Protein AF-A0A9P4Y8V4-F1 (afdb_monomer_lite)

Organism: Cryphonectria parasitica (strain ATCC 38755 / EP155) (NCBI:txid660469)

InterPro domains:
  IPR034455 Biogenesis of lysosome-related organelles complex 1, subunit CNL1 [PTHR39145] (10-156)

Sequence (157 aa):
MSSSSQAVPNAVSVNQLGLSGDEIVALQHAQREAAIAAGGGSSSSRAASRASSQGLLLLDSGSLAQLGRHFERLMQQISQQLDHLTEQSQQVTMAVYDQAGNLIDNADAEILRFHTIMGQIDELETEFDRIRHIRDIVRGFRHRVQEMERALDASQS

Secondary structure (DSSP, 8-state):
--------TTEEEGGGTT--HHHHHHHHHHHHHHHHHTT-TTTHHHHHHHHHHTTEEE--HHHHHHHHHHHHHHHHHHHHHHHHHHHHHHHHHHHHHHHHHHHHHHHHHHHHHHHHHHHHHHHHHHHHHHHHHHHHHHHHHHHHHHHHHHHHHHHH-

Radius of gyration: 47.26 Å; chains: 1; bounding box: 101×28×127 Å

Structure (mmCIF, N/CA/C/O backbone):
data_AF-A0A9P4Y8V4-F1
#
_entry.id   AF-A0A9P4Y8V4-F1
#
loop_
_atom_site.group_PDB
_atom_site.id
_atom_site.type_symbol
_atom_site.label_atom_id
_atom_site.label_alt_id
_atom_site.label_comp_id
_atom_site.label_asym_id
_atom_site.label_entity_id
_atom_site.label_seq_id
_atom_site.pdbx_PDB_ins_code
_atom_site.Cartn_x
_atom_site.Cartn_y
_atom_site.Cartn_z
_atom_site.occupancy
_atom_site.B_iso_or_equiv
_atom_site.auth_seq_id
_atom_site.auth_comp_id
_atom_site.auth_asym_id
_atom_site.auth_atom_id
_atom_site.pdbx_PDB_model_num
ATOM 1 N N . MET A 1 1 ? 65.327 14.138 -47.790 1.00 37.97 1 MET A N 1
ATOM 2 C CA . MET A 1 1 ? 64.567 13.513 -48.896 1.00 37.97 1 MET A CA 1
ATOM 3 C C . MET A 1 1 ? 64.249 12.096 -48.447 1.00 37.97 1 MET A C 1
ATOM 5 O O . MET A 1 1 ? 65.185 11.407 -48.089 1.00 37.97 1 MET A O 1
ATOM 9 N N . SER A 1 2 ? 63.031 11.596 -48.304 1.00 38.66 2 SER A N 1
ATOM 10 C CA . SER A 1 2 ? 61.691 12.115 -48.549 1.00 38.66 2 SER A CA 1
ATOM 11 C C . SER A 1 2 ? 60.773 11.291 -47.645 1.00 38.66 2 SER A C 1
ATOM 13 O O . SER A 1 2 ? 60.755 10.068 -47.759 1.00 38.66 2 SER A O 1
ATOM 15 N N . SER A 1 3 ? 60.053 11.928 -46.724 1.00 38.00 3 SER A N 1
ATOM 16 C CA . SER A 1 3 ? 59.003 11.255 -45.960 1.00 38.00 3 SER A CA 1
ATOM 17 C C . SER A 1 3 ? 57.825 11.074 -46.908 1.00 38.00 3 SER A C 1
ATOM 19 O O . SER A 1 3 ? 57.142 12.043 -47.240 1.00 38.00 3 SER A O 1
ATOM 21 N N . SER A 1 4 ? 57.641 9.862 -47.423 1.00 41.81 4 SER A N 1
ATOM 22 C CA . SER A 1 4 ? 56.481 9.496 -48.226 1.00 41.81 4 SER A CA 1
ATOM 23 C C . SER A 1 4 ? 55.222 9.705 -47.386 1.00 41.81 4 SER A C 1
ATOM 25 O O . SER A 1 4 ? 54.909 8.935 -46.482 1.00 41.81 4 SER A O 1
ATOM 27 N N . SER A 1 5 ? 54.510 10.793 -47.679 1.00 42.72 5 SER A N 1
ATOM 28 C CA . SER A 1 5 ? 53.139 11.002 -47.236 1.00 42.72 5 SER A CA 1
ATOM 29 C C . SER A 1 5 ? 52.286 9.899 -47.864 1.00 42.72 5 SER A C 1
ATOM 31 O O . SER A 1 5 ? 51.889 9.990 -49.025 1.00 42.72 5 SER A O 1
ATOM 33 N N . GLN A 1 6 ? 52.077 8.803 -47.130 1.00 43.59 6 GLN A N 1
ATOM 34 C CA . GLN A 1 6 ? 51.005 7.863 -47.430 1.00 43.59 6 GLN A CA 1
ATOM 35 C C . GLN A 1 6 ? 49.696 8.624 -47.227 1.00 43.59 6 GLN A C 1
ATOM 37 O O . GLN A 1 6 ? 49.232 8.797 -46.101 1.00 43.59 6 GLN A O 1
ATOM 42 N N . ALA A 1 7 ? 49.136 9.127 -48.326 1.00 44.44 7 ALA A N 1
ATOM 43 C CA . ALA A 1 7 ? 47.763 9.590 -48.365 1.00 44.44 7 ALA A CA 1
ATOM 44 C C . ALA A 1 7 ? 46.880 8.443 -47.864 1.00 44.44 7 ALA A C 1
ATOM 46 O O . ALA A 1 7 ? 46.879 7.366 -48.455 1.00 44.44 7 ALA A O 1
ATOM 47 N N . VAL A 1 8 ? 46.182 8.661 -46.750 1.00 51.81 8 VAL A N 1
ATOM 48 C CA . VAL A 1 8 ? 45.163 7.736 -46.258 1.00 51.81 8 VAL A CA 1
ATOM 49 C C . VAL A 1 8 ? 43.998 7.845 -47.245 1.00 51.81 8 VAL A C 1
ATOM 51 O O . VAL A 1 8 ? 43.344 8.891 -47.270 1.00 51.81 8 VAL A O 1
ATOM 54 N N . PRO A 1 9 ? 43.755 6.854 -48.119 1.00 51.25 9 PRO A N 1
ATOM 55 C CA . PRO A 1 9 ? 42.598 6.911 -48.993 1.00 51.25 9 PRO A CA 1
ATOM 56 C C . PRO A 1 9 ? 41.360 6.709 -48.104 1.00 51.25 9 PRO A C 1
ATOM 58 O O . PRO A 1 9 ? 41.372 5.839 -47.237 1.00 51.25 9 PRO A O 1
ATOM 61 N N . ASN A 1 10 ? 40.307 7.507 -48.299 1.00 60.94 10 ASN A N 1
ATOM 62 C CA . ASN A 1 10 ? 39.011 7.408 -47.597 1.00 60.94 10 ASN A CA 1
ATOM 63 C C . ASN A 1 10 ? 38.907 7.958 -46.153 1.00 60.94 10 ASN A C 1
ATOM 65 O O . ASN A 1 10 ? 38.323 7.331 -45.267 1.00 60.94 10 ASN A O 1
ATOM 69 N N . ALA A 1 11 ? 39.381 9.185 -45.918 1.00 62.88 11 ALA A N 1
ATOM 70 C CA . ALA A 1 11 ? 39.033 9.955 -44.720 1.00 62.88 11 ALA A CA 1
ATOM 71 C C . ALA A 1 11 ? 38.160 11.169 -45.093 1.00 62.88 11 ALA A C 1
ATOM 73 O O . ALA A 1 11 ? 38.589 12.011 -45.881 1.00 62.88 11 ALA A O 1
ATOM 74 N N . VAL A 1 12 ? 36.944 11.264 -44.548 1.00 68.44 12 VAL A N 1
ATOM 75 C CA . VAL A 1 12 ? 36.025 12.398 -44.773 1.00 68.44 12 VAL A CA 1
ATOM 76 C C . VAL A 1 12 ? 36.022 13.296 -43.542 1.00 68.44 12 VAL A C 1
ATOM 78 O O . VAL A 1 12 ? 36.106 12.821 -42.408 1.00 68.44 12 VAL A O 1
ATOM 81 N N . S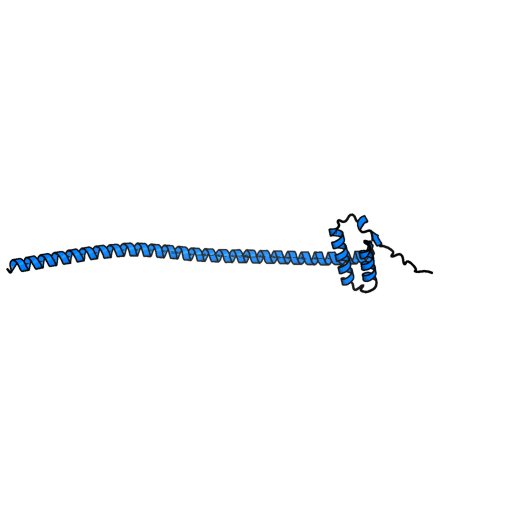ER A 1 13 ? 35.938 14.608 -43.756 1.00 67.38 13 SER A N 1
ATOM 82 C CA . SER A 1 13 ? 35.813 15.561 -42.655 1.00 67.38 13 SER A CA 1
ATOM 83 C C . SER A 1 13 ? 34.470 15.389 -41.956 1.00 67.38 13 SER A C 1
ATOM 85 O O . SER A 1 13 ? 33.417 15.394 -42.588 1.00 67.38 13 SER A O 1
ATOM 87 N N . VAL A 1 14 ? 34.518 15.297 -40.631 1.00 66.25 14 VAL A N 1
ATOM 88 C CA . VAL A 1 14 ? 33.347 15.154 -39.763 1.00 66.25 14 VAL A CA 1
ATOM 89 C C . VAL A 1 14 ? 32.317 16.278 -39.987 1.00 66.25 14 VAL A C 1
ATOM 91 O O . VAL A 1 14 ? 31.115 16.030 -39.966 1.00 66.25 14 VAL A O 1
ATOM 94 N N . ASN A 1 15 ? 32.777 17.494 -40.300 1.00 66.69 15 ASN A N 1
ATOM 95 C CA . ASN A 1 15 ? 31.919 18.661 -40.542 1.00 66.69 15 ASN A CA 1
ATOM 96 C C . ASN A 1 15 ? 31.081 18.556 -41.829 1.00 66.69 15 ASN A C 1
ATOM 98 O O . ASN A 1 15 ? 30.136 19.317 -42.010 1.00 66.69 15 ASN A O 1
ATOM 102 N N . GLN A 1 16 ? 31.419 17.634 -42.735 1.00 68.94 16 GLN A N 1
ATOM 103 C CA . GLN A 1 16 ? 30.686 17.421 -43.987 1.00 68.94 16 GLN A CA 1
ATOM 104 C C . GLN A 1 16 ? 29.502 16.460 -43.823 1.00 68.94 16 GLN A C 1
ATOM 106 O O . GLN A 1 16 ? 28.696 16.331 -44.739 1.00 68.94 16 GLN A O 1
ATOM 111 N N . LEU A 1 17 ? 29.385 15.795 -42.669 1.00 69.62 17 LEU A N 1
ATOM 112 C CA . LEU A 1 17 ? 28.334 14.810 -42.404 1.00 69.62 17 LEU A CA 1
ATOM 113 C C . LEU A 1 17 ? 27.034 15.444 -41.884 1.00 69.62 17 LEU A C 1
ATOM 115 O 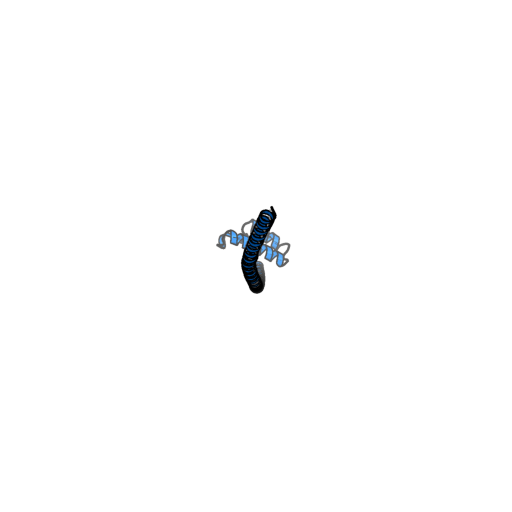O . LEU A 1 17 ? 26.047 14.734 -41.726 1.00 69.62 17 LEU A O 1
ATOM 119 N N . GLY A 1 18 ? 27.018 16.757 -41.619 1.00 69.75 18 GLY A N 1
ATOM 120 C CA . GLY A 1 18 ? 25.830 17.463 -41.119 1.00 69.75 18 GLY A CA 1
ATOM 121 C C . GLY A 1 18 ? 25.362 17.006 -39.731 1.00 69.75 18 GLY A C 1
ATOM 122 O O . GLY A 1 18 ? 24.235 17.299 -39.350 1.00 69.75 18 GLY A O 1
ATOM 123 N N . LEU A 1 19 ? 26.214 16.283 -38.998 1.00 76.56 19 LEU A N 1
ATOM 124 C CA . LEU A 1 19 ? 25.941 15.770 -37.658 1.00 76.56 19 LEU A CA 1
ATOM 125 C C . LEU A 1 19 ? 26.174 16.864 -36.610 1.00 76.56 19 LEU A C 1
ATOM 127 O O . LEU A 1 19 ? 27.105 17.666 -36.727 1.00 76.56 19 LEU A O 1
ATOM 131 N N . SER A 1 20 ? 25.354 16.874 -35.564 1.00 80.06 20 SER A N 1
ATOM 132 C CA . SER A 1 20 ? 25.586 17.689 -34.372 1.00 80.06 20 SER A CA 1
ATOM 133 C C . SER A 1 20 ? 26.831 17.214 -33.608 1.00 80.06 20 SER A C 1
ATOM 135 O O . SER A 1 20 ? 27.281 16.076 -33.752 1.00 80.06 20 SER A O 1
ATOM 137 N N . GLY A 1 21 ? 27.407 18.091 -32.778 1.00 75.44 21 GLY A N 1
ATOM 138 C CA . GLY A 1 21 ? 28.625 17.791 -32.011 1.00 75.44 21 GLY A CA 1
ATOM 139 C C . GLY A 1 21 ? 28.518 16.521 -31.160 1.00 75.44 21 GLY A C 1
ATOM 140 O O . GLY A 1 21 ? 29.475 15.754 -31.076 1.00 75.44 21 GLY A O 1
ATOM 141 N N . ASP A 1 22 ? 27.338 16.255 -30.605 1.00 76.25 22 ASP A N 1
ATOM 142 C CA . ASP A 1 22 ? 27.096 15.085 -29.759 1.00 76.25 22 ASP A CA 1
ATOM 143 C C . ASP A 1 22 ? 26.980 13.795 -30.584 1.00 76.25 22 ASP A C 1
ATOM 145 O O . ASP A 1 22 ? 27.553 12.765 -30.224 1.00 76.25 22 ASP A O 1
ATOM 149 N N . GLU A 1 23 ? 26.318 13.854 -31.744 1.00 76.06 23 GLU A N 1
ATOM 150 C CA . GLU A 1 23 ? 26.211 12.726 -32.681 1.00 76.06 23 GLU A CA 1
ATOM 151 C C . GLU A 1 23 ? 27.581 12.319 -33.232 1.00 76.06 23 GLU A C 1
ATOM 153 O O . GLU A 1 23 ? 27.864 11.136 -33.421 1.00 76.06 23 GLU A O 1
ATOM 158 N N . ILE A 1 24 ? 28.465 13.295 -33.435 1.00 75.38 24 ILE A N 1
ATOM 159 C CA . ILE A 1 24 ? 29.851 13.067 -33.840 1.00 75.38 24 ILE A CA 1
ATOM 160 C C . ILE A 1 24 ? 30.604 12.275 -32.771 1.00 75.38 24 ILE A C 1
ATOM 162 O O . ILE A 1 24 ? 31.294 11.305 -33.094 1.00 75.38 24 ILE A O 1
ATOM 166 N N . VAL A 1 25 ? 30.486 12.678 -31.504 1.00 79.06 25 VAL A N 1
ATOM 167 C CA . VAL A 1 25 ? 31.159 12.003 -30.386 1.00 79.06 25 VAL A CA 1
ATOM 168 C C . VAL A 1 25 ? 30.622 10.581 -30.222 1.00 79.06 25 VAL A C 1
ATOM 170 O O . VAL A 1 25 ? 31.411 9.642 -30.090 1.00 79.06 25 VAL A O 1
ATOM 173 N N . ALA A 1 26 ? 29.303 10.397 -30.317 1.00 79.25 26 ALA A N 1
ATOM 174 C CA . ALA A 1 26 ? 28.667 9.083 -30.261 1.00 79.25 26 ALA A CA 1
ATOM 175 C C . ALA A 1 26 ? 29.125 8.169 -31.412 1.00 79.25 26 ALA A C 1
ATOM 177 O O . ALA A 1 26 ? 29.467 7.005 -31.192 1.00 79.25 26 ALA A O 1
ATOM 178 N N . LEU A 1 27 ? 29.210 8.702 -32.634 1.00 76.94 27 LEU A N 1
ATOM 179 C CA . LEU A 1 27 ? 29.672 7.960 -33.807 1.00 76.94 27 LEU A CA 1
ATOM 180 C C . LEU A 1 27 ? 31.148 7.555 -33.687 1.00 76.94 27 LEU A C 1
ATOM 182 O O . LEU A 1 27 ? 31.514 6.427 -34.024 1.00 76.94 27 LEU A O 1
ATOM 186 N N . GLN A 1 28 ? 31.999 8.449 -33.180 1.00 75.69 28 GLN A N 1
ATOM 187 C CA . GLN A 1 28 ? 33.414 8.160 -32.937 1.00 75.69 28 GLN A CA 1
ATOM 188 C C . GLN A 1 28 ? 33.600 7.085 -31.861 1.00 75.69 28 GLN A C 1
ATOM 190 O O . GLN A 1 28 ? 34.439 6.192 -32.018 1.00 75.69 28 GLN A O 1
ATOM 195 N N . HIS A 1 29 ? 32.799 7.138 -30.795 1.00 78.69 29 HIS A N 1
ATOM 196 C CA . HIS A 1 29 ? 32.786 6.112 -29.758 1.00 78.69 29 HIS A CA 1
ATOM 197 C C . HIS A 1 29 ? 32.381 4.748 -30.332 1.00 78.69 29 HIS A C 1
ATOM 199 O O . HIS A 1 29 ? 33.128 3.777 -30.197 1.00 78.69 29 HIS A O 1
ATOM 205 N N . ALA A 1 30 ? 31.274 4.699 -31.080 1.00 76.38 30 ALA A N 1
ATOM 206 C CA . ALA A 1 30 ? 30.777 3.480 -31.710 1.00 76.38 30 ALA A CA 1
ATOM 207 C C . ALA A 1 30 ? 31.774 2.898 -32.726 1.00 76.38 30 ALA A C 1
ATOM 209 O O . ALA A 1 30 ? 31.961 1.684 -32.784 1.00 76.38 30 ALA A O 1
ATOM 210 N N . GLN A 1 31 ? 32.471 3.737 -33.502 1.00 74.31 31 GLN A N 1
ATOM 211 C CA . GLN A 1 31 ? 33.504 3.271 -34.431 1.00 74.31 31 GLN A CA 1
ATOM 212 C C . GLN A 1 31 ? 34.699 2.653 -33.691 1.00 74.31 31 GLN A C 1
ATOM 214 O O . GLN A 1 31 ? 35.255 1.647 -34.142 1.00 74.31 31 GLN A O 1
ATOM 219 N N . ARG A 1 32 ? 35.088 3.224 -32.546 1.00 73.62 32 ARG A N 1
ATOM 220 C CA . ARG A 1 32 ? 36.167 2.694 -31.706 1.00 73.62 32 ARG A CA 1
ATOM 221 C C . ARG A 1 32 ? 35.786 1.353 -31.083 1.00 73.62 32 ARG A C 1
ATOM 223 O O . ARG A 1 32 ? 36.583 0.420 -31.143 1.00 73.62 32 ARG A O 1
ATOM 230 N N . GLU A 1 33 ? 34.582 1.239 -30.535 1.00 73.50 33 GLU A N 1
ATOM 231 C CA . GLU A 1 33 ? 34.062 -0.011 -29.969 1.00 73.50 33 GLU A CA 1
ATOM 232 C C . GLU A 1 33 ? 33.903 -1.091 -31.030 1.00 73.50 33 GLU A C 1
ATOM 234 O O . GLU A 1 33 ? 34.364 -2.218 -30.841 1.00 73.50 33 GLU A O 1
ATOM 239 N N . ALA A 1 34 ? 33.344 -0.726 -32.186 1.00 69.69 34 ALA A N 1
ATOM 240 C CA . ALA A 1 34 ? 33.254 -1.601 -33.337 1.00 69.69 34 ALA A CA 1
ATOM 241 C C . ALA A 1 34 ? 34.650 -2.127 -33.690 1.00 69.69 34 ALA A C 1
ATOM 243 O O . ALA A 1 34 ? 34.832 -3.345 -33.686 1.00 69.69 34 ALA A O 1
ATOM 244 N N . ALA A 1 35 ? 35.639 -1.242 -33.900 1.00 66.94 35 ALA A N 1
ATOM 245 C CA . ALA A 1 35 ? 37.026 -1.581 -34.244 1.00 66.94 35 ALA A CA 1
ATOM 246 C C . ALA A 1 35 ? 37.691 -2.545 -33.245 1.00 66.94 35 ALA A C 1
ATOM 248 O O . ALA A 1 35 ? 38.399 -3.465 -33.665 1.00 66.94 35 ALA A O 1
ATOM 249 N N . ILE A 1 36 ? 37.437 -2.367 -31.945 1.00 67.19 36 ILE A N 1
ATOM 250 C CA . ILE A 1 36 ? 37.891 -3.275 -30.882 1.00 67.19 36 ILE A CA 1
ATOM 251 C C . ILE A 1 36 ? 37.194 -4.639 -31.013 1.00 67.19 36 ILE A C 1
ATOM 253 O O . ILE A 1 36 ? 37.856 -5.676 -30.980 1.00 67.19 36 ILE A O 1
ATOM 257 N N . ALA A 1 37 ? 35.880 -4.647 -31.252 1.00 66.38 37 ALA A N 1
ATOM 258 C CA . ALA A 1 37 ? 35.062 -5.854 -31.330 1.00 66.38 37 ALA A CA 1
ATOM 259 C C . ALA A 1 37 ? 35.340 -6.762 -32.546 1.00 66.38 37 ALA A C 1
ATOM 261 O O . ALA A 1 37 ? 34.946 -7.925 -32.505 1.00 66.38 37 ALA A O 1
ATOM 262 N N . ALA A 1 38 ? 36.003 -6.294 -33.616 1.00 61.75 38 ALA A N 1
ATOM 263 C CA . ALA A 1 38 ? 36.403 -7.171 -34.737 1.00 61.75 38 ALA A CA 1
ATOM 264 C C . ALA A 1 38 ? 37.897 -7.526 -34.782 1.00 61.75 38 ALA A C 1
ATOM 266 O O . ALA A 1 38 ? 38.377 -7.987 -35.815 1.00 61.75 38 ALA A O 1
ATOM 267 N N . GLY A 1 39 ? 38.649 -7.324 -33.696 1.00 57.31 39 GLY A N 1
ATOM 268 C CA . GLY A 1 39 ? 40.017 -7.848 -33.590 1.00 57.31 39 GLY A CA 1
ATOM 269 C C . GLY A 1 39 ? 41.055 -7.201 -34.523 1.00 57.31 39 GLY A C 1
ATOM 270 O O . GLY A 1 39 ? 42.151 -7.736 -34.677 1.00 57.31 39 GLY A O 1
ATOM 271 N N . GLY A 1 40 ? 40.771 -6.036 -35.121 1.00 57.38 40 GLY A N 1
ATOM 272 C CA . GLY A 1 40 ? 41.669 -5.288 -36.026 1.00 57.38 40 GLY A CA 1
ATOM 273 C C . GLY A 1 40 ? 42.819 -4.539 -35.327 1.00 57.38 40 GLY A C 1
ATOM 274 O O . GLY A 1 40 ? 43.152 -3.406 -35.687 1.00 57.38 40 GLY A O 1
ATOM 275 N N . GLY A 1 41 ? 43.407 -5.149 -34.300 1.00 53.94 41 GLY A N 1
ATOM 276 C CA . GLY A 1 41 ? 44.089 -4.494 -33.180 1.00 53.94 41 GLY A CA 1
ATOM 277 C C . GLY A 1 41 ? 45.484 -3.896 -33.390 1.00 53.94 41 GLY A C 1
ATOM 278 O O . GLY A 1 41 ? 46.194 -3.755 -32.401 1.00 53.94 41 GLY A O 1
ATOM 279 N N . SER A 1 42 ? 45.930 -3.518 -34.597 1.00 54.56 42 SER A N 1
ATOM 280 C CA . SER A 1 42 ? 47.263 -2.873 -34.687 1.00 54.56 42 SER A CA 1
ATOM 281 C C . SER A 1 42 ? 47.468 -1.819 -35.776 1.00 54.56 42 SER A C 1
ATOM 283 O O . SER A 1 42 ? 48.160 -0.834 -35.516 1.00 54.56 42 SER A O 1
ATOM 285 N N . SER A 1 43 ? 46.835 -1.947 -36.948 1.00 52.50 43 SER A N 1
ATOM 286 C CA . SER A 1 43 ? 46.960 -0.952 -38.032 1.00 52.50 43 SER A CA 1
ATOM 287 C C . SER A 1 43 ? 45.730 -0.038 -38.130 1.00 52.50 43 SER A C 1
ATOM 289 O O . SER A 1 43 ? 45.854 1.186 -38.070 1.00 52.50 43 SER A O 1
ATOM 291 N N . SER A 1 44 ? 44.527 -0.626 -38.135 1.00 59.16 44 SER A N 1
ATOM 292 C CA . SER A 1 44 ? 43.258 0.110 -38.232 1.00 59.16 44 SER A CA 1
ATOM 293 C C . SER A 1 44 ? 42.976 0.970 -36.997 1.00 59.16 44 SER A C 1
ATOM 295 O O . SER A 1 44 ? 42.607 2.130 -37.130 1.00 59.16 44 SER A O 1
ATOM 297 N N . SER A 1 45 ? 43.234 0.468 -35.783 1.00 59.47 45 SER A N 1
ATOM 298 C CA . SER A 1 45 ? 42.994 1.229 -34.545 1.00 59.47 45 SER A CA 1
ATOM 299 C C . SER A 1 45 ? 43.898 2.458 -34.411 1.00 59.47 45 SER A C 1
ATOM 301 O O . SER A 1 45 ? 43.463 3.487 -33.897 1.00 59.47 45 SER A O 1
ATOM 303 N N . ARG A 1 46 ? 45.146 2.387 -34.901 1.00 63.03 46 ARG A N 1
ATOM 304 C CA . ARG A 1 46 ? 46.080 3.527 -34.887 1.00 63.03 46 ARG A CA 1
ATOM 305 C C . ARG A 1 46 ? 45.734 4.534 -35.981 1.00 63.03 46 ARG A C 1
ATOM 307 O O . ARG A 1 46 ? 45.763 5.730 -35.711 1.00 63.03 46 ARG A O 1
ATOM 314 N N . ALA A 1 47 ? 45.367 4.067 -37.175 1.00 60.44 47 ALA A N 1
ATOM 315 C CA . ALA A 1 47 ? 44.905 4.926 -38.264 1.00 60.44 47 ALA A CA 1
ATOM 316 C C . ALA A 1 47 ? 43.595 5.650 -37.906 1.00 60.44 47 ALA A C 1
ATOM 318 O O . ALA A 1 47 ? 43.515 6.863 -38.063 1.00 60.44 47 ALA A O 1
ATOM 319 N N . ALA A 1 48 ? 42.620 4.943 -37.327 1.00 63.16 48 ALA A N 1
ATOM 320 C CA . ALA A 1 48 ? 41.362 5.515 -36.851 1.00 63.16 48 ALA A CA 1
ATOM 321 C C . ALA A 1 48 ? 41.570 6.491 -35.683 1.00 63.16 48 ALA A C 1
ATOM 323 O O . ALA A 1 48 ? 40.980 7.564 -35.685 1.00 63.16 48 ALA A O 1
ATOM 324 N N . SER A 1 49 ? 42.457 6.181 -34.727 1.00 64.31 49 SER A N 1
ATOM 325 C CA . SER A 1 49 ? 42.772 7.108 -33.626 1.00 64.31 49 SER A CA 1
ATOM 326 C C . SER A 1 49 ? 43.460 8.383 -34.124 1.00 64.31 49 SER A C 1
ATOM 328 O O . SER A 1 49 ? 43.161 9.463 -33.626 1.00 64.31 49 SER A O 1
ATOM 330 N N . ARG A 1 50 ? 44.348 8.280 -35.127 1.00 65.50 50 ARG A N 1
ATOM 331 C CA . ARG A 1 50 ? 45.002 9.446 -35.748 1.00 65.50 50 ARG A CA 1
ATOM 332 C C . ARG A 1 50 ? 44.038 10.266 -36.607 1.00 65.50 50 ARG A C 1
ATOM 334 O O . ARG A 1 50 ? 44.094 11.489 -36.570 1.00 65.50 50 ARG A O 1
ATOM 341 N N . ALA A 1 51 ? 43.148 9.609 -37.348 1.00 63.19 51 ALA A N 1
ATOM 342 C CA . ALA A 1 51 ? 42.100 10.277 -38.114 1.00 63.19 51 ALA A CA 1
ATOM 343 C C . ALA A 1 51 ? 41.116 10.999 -37.175 1.00 63.19 51 ALA A C 1
ATOM 345 O O . ALA A 1 51 ? 40.876 12.192 -37.344 1.00 63.19 51 ALA A O 1
ATOM 346 N N . SER A 1 52 ? 40.669 10.328 -36.109 1.00 64.31 52 SER A N 1
ATOM 347 C CA . SER A 1 52 ? 39.811 10.897 -35.062 1.00 64.31 52 SER A CA 1
ATOM 348 C C . SER A 1 52 ? 40.459 12.107 -34.386 1.00 64.31 52 SER A C 1
ATOM 350 O O . SER A 1 52 ? 39.820 13.153 -34.296 1.00 64.31 52 SER A O 1
ATOM 352 N N . SER A 1 53 ? 41.748 12.033 -34.020 1.00 66.56 53 SER A N 1
ATOM 353 C CA . SER A 1 53 ? 42.470 13.184 -33.453 1.00 66.56 53 SER A CA 1
ATOM 354 C C . SER A 1 53 ? 42.595 14.371 -34.414 1.00 66.56 53 SER A C 1
ATOM 356 O O . SER A 1 53 ? 42.812 15.493 -33.969 1.00 66.56 53 SER A O 1
ATOM 358 N N . GLN A 1 54 ? 42.447 14.136 -35.720 1.00 66.81 54 GLN A N 1
ATOM 359 C CA . GLN A 1 54 ? 42.492 15.161 -36.761 1.00 66.81 54 GLN A CA 1
ATOM 360 C C . GLN A 1 54 ? 41.091 15.633 -37.205 1.00 66.81 54 GLN A C 1
ATOM 362 O O . GLN A 1 54 ? 40.990 16.405 -38.157 1.00 66.81 54 GLN A O 1
ATOM 367 N N . GLY A 1 55 ? 40.007 15.164 -36.567 1.00 64.12 55 GLY A N 1
ATOM 368 C CA . GLY A 1 55 ? 38.630 15.481 -36.977 1.00 64.12 55 GLY A CA 1
ATOM 369 C C . GLY A 1 55 ? 38.213 14.831 -38.305 1.00 64.12 55 GLY A C 1
ATOM 370 O O . GLY A 1 55 ? 37.353 15.349 -39.021 1.00 64.12 55 GLY A O 1
ATOM 371 N N . LEU A 1 56 ? 38.847 13.711 -38.654 1.00 66.94 56 LEU A N 1
ATOM 372 C CA . LEU A 1 56 ? 38.618 12.951 -39.875 1.00 66.94 56 LEU A CA 1
ATOM 373 C C . LEU A 1 56 ? 38.012 11.584 -39.531 1.00 66.94 56 LEU A C 1
ATOM 375 O O . LEU A 1 56 ? 38.545 10.837 -38.711 1.00 66.94 56 LEU A O 1
ATOM 379 N N . LEU A 1 57 ? 36.902 11.241 -40.177 1.00 70.38 57 LEU A N 1
ATOM 380 C CA . LEU A 1 57 ? 36.248 9.940 -40.055 1.00 70.38 57 LEU A CA 1
ATOM 381 C C . LEU A 1 57 ? 36.727 9.016 -41.175 1.00 70.38 57 LEU A C 1
ATOM 383 O O . LEU A 1 57 ? 36.645 9.357 -42.356 1.00 70.38 57 LEU A O 1
ATOM 387 N N . LEU A 1 58 ? 37.225 7.834 -40.800 1.00 68.31 58 LEU A N 1
ATOM 388 C CA . LEU A 1 58 ? 37.638 6.806 -41.755 1.00 68.31 58 LEU A CA 1
ATOM 389 C C . LEU A 1 58 ? 36.399 6.034 -42.239 1.00 68.31 58 LEU A C 1
ATOM 391 O O . LEU A 1 58 ? 35.874 5.178 -41.520 1.00 68.31 58 LEU A O 1
ATOM 395 N N . LEU A 1 59 ? 35.923 6.348 -43.444 1.00 67.06 59 LEU A N 1
ATOM 396 C CA . LEU A 1 59 ? 34.758 5.714 -44.079 1.00 67.06 59 LEU A CA 1
ATOM 397 C C . LEU A 1 59 ? 35.214 4.620 -45.046 1.00 67.06 59 LEU A C 1
ATOM 399 O O . LEU A 1 59 ? 34.968 4.668 -46.251 1.00 67.06 59 LEU A O 1
ATOM 403 N N . ASP A 1 60 ? 35.927 3.632 -44.517 1.00 70.56 60 ASP A N 1
ATOM 404 C CA . ASP A 1 60 ? 36.189 2.416 -45.274 1.00 70.56 60 ASP A CA 1
ATOM 405 C C . ASP A 1 60 ? 34.941 1.513 -45.265 1.00 70.56 60 ASP A C 1
ATOM 407 O O . ASP A 1 60 ? 34.218 1.411 -44.273 1.00 70.56 60 ASP A O 1
ATOM 411 N N . SER A 1 61 ? 34.686 0.828 -46.376 1.00 68.25 61 SER A N 1
ATOM 412 C CA . SER A 1 61 ? 33.568 -0.112 -46.537 1.00 68.25 61 SER A CA 1
ATOM 413 C C . SER A 1 61 ? 33.533 -1.184 -45.435 1.00 68.25 61 SER A C 1
ATOM 415 O O . SER A 1 61 ? 32.460 -1.573 -44.968 1.00 68.25 61 SER A O 1
ATOM 417 N N . GLY A 1 62 ? 34.708 -1.601 -44.948 1.00 70.62 62 GLY A N 1
ATOM 418 C CA . GLY A 1 62 ? 34.844 -2.524 -43.825 1.00 70.62 62 GLY A CA 1
ATOM 419 C C . GLY A 1 62 ? 34.395 -1.939 -42.482 1.00 70.62 62 GLY A C 1
ATOM 420 O O . GLY A 1 62 ? 33.725 -2.637 -41.718 1.00 70.62 62 GLY A O 1
ATOM 421 N N . SER A 1 63 ? 34.700 -0.665 -42.198 1.00 69.50 63 SER A N 1
ATOM 422 C CA . SER A 1 63 ? 34.315 -0.011 -40.937 1.00 69.50 63 SER A CA 1
ATOM 423 C C . SER A 1 63 ? 32.809 0.261 -40.883 1.00 69.50 63 SER A C 1
ATOM 425 O O . SER A 1 63 ? 32.191 0.064 -39.837 1.00 69.50 63 SER A O 1
ATOM 427 N N . LEU A 1 64 ? 32.188 0.597 -42.019 1.00 75.69 64 LEU A N 1
ATOM 428 C CA . LEU A 1 64 ? 30.732 0.724 -42.143 1.00 75.69 64 LEU A CA 1
ATOM 429 C C . LEU A 1 64 ? 30.010 -0.620 -41.970 1.00 75.69 64 LEU A C 1
ATOM 431 O O . LEU A 1 64 ? 29.039 -0.703 -41.219 1.00 75.69 64 LEU A O 1
ATOM 435 N N . ALA A 1 65 ? 30.506 -1.697 -42.588 1.00 77.94 65 ALA A N 1
ATOM 436 C CA . ALA A 1 65 ? 29.933 -3.036 -42.413 1.00 77.94 65 ALA A CA 1
ATOM 437 C C . ALA A 1 65 ? 30.063 -3.551 -40.964 1.00 77.94 65 ALA A C 1
ATOM 439 O O . ALA A 1 65 ? 29.231 -4.311 -40.464 1.00 77.94 65 ALA A O 1
ATOM 440 N N . GLN A 1 66 ? 31.123 -3.153 -40.266 1.00 76.38 66 GLN A N 1
ATOM 441 C CA . GLN A 1 66 ? 31.344 -3.477 -38.860 1.00 76.38 66 GLN A CA 1
ATOM 442 C C . GLN A 1 66 ? 30.428 -2.677 -37.932 1.00 76.38 66 GLN A C 1
ATOM 444 O O . GLN A 1 66 ? 29.855 -3.252 -37.007 1.00 76.38 66 GLN A O 1
ATOM 449 N N . LEU A 1 67 ? 30.246 -1.387 -38.217 1.00 79.94 67 LEU A N 1
ATOM 450 C CA . LEU A 1 67 ? 29.319 -0.518 -37.504 1.00 79.94 67 LEU A CA 1
ATOM 451 C C . LEU A 1 67 ? 27.867 -0.993 -37.677 1.00 79.94 67 LEU A C 1
ATOM 453 O O . LEU A 1 67 ? 27.143 -1.091 -36.693 1.00 79.94 67 LEU A O 1
ATOM 457 N N . GLY A 1 68 ? 27.471 -1.408 -38.885 1.00 83.62 68 GLY A N 1
ATOM 458 C CA . GLY A 1 68 ? 26.158 -2.018 -39.129 1.00 83.62 68 GLY A CA 1
ATOM 459 C C . GLY A 1 68 ? 25.922 -3.275 -38.283 1.00 83.62 68 GLY A C 1
ATOM 460 O O . GLY A 1 68 ? 24.885 -3.409 -37.642 1.00 83.62 68 GLY A O 1
ATOM 461 N N . ARG A 1 69 ? 26.925 -4.160 -38.176 1.00 83.81 69 ARG A N 1
ATOM 462 C CA . ARG A 1 69 ? 26.852 -5.350 -37.303 1.00 83.81 69 ARG A CA 1
ATOM 463 C C . ARG A 1 69 ? 26.834 -5.022 -35.809 1.00 83.81 69 ARG A C 1
ATOM 465 O O . ARG A 1 69 ? 26.371 -5.848 -35.025 1.00 83.81 69 ARG A O 1
ATOM 472 N N . HIS A 1 70 ? 27.407 -3.893 -35.404 1.00 84.12 70 HIS A N 1
ATOM 473 C CA . HIS A 1 70 ? 27.352 -3.415 -34.025 1.00 84.12 70 HIS A CA 1
ATOM 474 C C . HIS A 1 70 ? 25.958 -2.869 -33.697 1.00 84.12 70 HIS A C 1
ATOM 476 O O . HIS A 1 70 ? 25.376 -3.278 -32.697 1.00 84.12 70 HIS A O 1
ATOM 482 N N . PHE A 1 71 ? 25.392 -2.034 -34.573 1.00 87.12 71 PHE A N 1
ATOM 483 C CA . PHE A 1 71 ? 24.031 -1.521 -34.416 1.00 87.12 71 PHE A CA 1
ATOM 484 C C . PHE A 1 71 ? 22.986 -2.633 -34.392 1.00 87.12 71 PHE A C 1
ATOM 486 O O . PHE A 1 71 ? 22.112 -2.602 -33.537 1.00 87.12 71 PHE A O 1
ATOM 493 N N . GLU A 1 72 ? 23.111 -3.649 -35.246 1.00 90.06 72 GLU A N 1
ATOM 494 C CA . GLU A 1 72 ? 22.202 -4.801 -35.229 1.00 90.06 72 GLU A CA 1
ATOM 495 C C . GLU A 1 72 ? 22.225 -5.529 -33.873 1.00 90.06 72 GLU A C 1
ATOM 497 O O . GLU A 1 72 ? 21.182 -5.801 -33.286 1.00 90.06 72 GLU A O 1
ATOM 502 N N . ARG A 1 73 ? 23.419 -5.775 -33.315 1.00 89.00 73 ARG A N 1
ATOM 503 C CA . ARG A 1 73 ? 23.563 -6.390 -31.984 1.00 89.00 73 ARG A CA 1
ATOM 504 C C . ARG A 1 73 ? 22.990 -5.516 -30.871 1.00 89.00 73 ARG A C 1
ATOM 506 O O . ARG A 1 73 ? 22.339 -6.036 -29.971 1.00 89.00 73 ARG A O 1
ATOM 513 N N . LEU A 1 74 ? 23.212 -4.206 -30.940 1.00 89.69 74 LEU A N 1
ATOM 514 C CA . LEU A 1 74 ? 22.683 -3.250 -29.971 1.00 89.69 74 LEU A CA 1
ATOM 515 C C . LEU A 1 74 ? 21.151 -3.205 -30.030 1.00 89.69 74 LEU A C 1
ATOM 517 O O . LEU A 1 74 ? 20.504 -3.254 -28.991 1.00 89.69 74 LEU A O 1
ATOM 521 N N . MET A 1 75 ? 20.564 -3.197 -31.228 1.00 93.56 75 MET A N 1
ATOM 522 C CA . MET A 1 75 ? 19.111 -3.252 -31.407 1.00 93.56 75 MET A CA 1
ATOM 523 C C . MET A 1 75 ? 18.517 -4.555 -30.867 1.00 93.56 75 MET A C 1
ATOM 525 O O . MET A 1 75 ? 17.500 -4.518 -30.176 1.00 93.56 75 MET A O 1
ATOM 529 N N . GLN A 1 76 ? 19.171 -5.695 -31.107 1.00 95.00 76 GLN A N 1
ATOM 530 C CA . GLN A 1 76 ? 18.755 -6.979 -30.536 1.00 95.00 76 GLN A CA 1
ATOM 531 C C . GLN A 1 76 ? 18.820 -6.969 -29.004 1.00 95.00 76 GLN A C 1
ATOM 533 O O . GLN A 1 76 ? 17.883 -7.421 -28.349 1.00 95.00 76 GLN A O 1
ATOM 538 N N . GLN A 1 77 ? 19.883 -6.408 -28.424 1.00 94.12 77 GLN A N 1
ATOM 539 C CA . GLN A 1 77 ? 20.024 -6.281 -26.975 1.00 94.12 77 GLN A CA 1
ATOM 540 C C . GLN A 1 77 ? 18.963 -5.346 -26.373 1.00 94.12 77 GLN A C 1
ATOM 542 O O . GLN A 1 77 ? 18.372 -5.684 -25.350 1.00 94.12 77 GLN A O 1
ATOM 547 N N . ILE A 1 78 ? 18.681 -4.205 -27.013 1.00 94.44 78 ILE A N 1
ATOM 548 C CA . ILE A 1 78 ? 17.611 -3.293 -26.584 1.00 94.44 78 ILE A CA 1
ATOM 549 C C . ILE A 1 78 ? 16.257 -4.001 -26.633 1.00 94.44 78 ILE A C 1
ATOM 551 O O . ILE A 1 78 ? 15.500 -3.898 -25.674 1.00 94.44 78 ILE A O 1
ATOM 555 N N . SER A 1 79 ? 15.958 -4.744 -27.705 1.00 95.12 79 SER A N 1
ATOM 556 C CA . SER A 1 79 ? 14.707 -5.506 -27.814 1.00 95.12 79 SER A CA 1
ATOM 557 C C . SER A 1 79 ? 14.559 -6.496 -26.660 1.00 95.12 79 SER A C 1
ATOM 559 O O . SER A 1 79 ? 13.544 -6.483 -25.973 1.00 95.12 79 SER A O 1
ATOM 561 N N . GLN A 1 80 ? 15.598 -7.290 -26.384 1.00 96.25 80 GLN A N 1
ATOM 562 C CA . GLN A 1 80 ? 15.589 -8.249 -25.274 1.00 96.25 80 GLN A CA 1
ATOM 563 C C . GLN A 1 80 ? 15.399 -7.561 -23.918 1.00 96.25 80 GLN A C 1
ATOM 565 O O . GLN A 1 80 ? 14.693 -8.066 -23.048 1.00 96.25 80 GLN A O 1
ATOM 570 N N . GLN A 1 81 ? 16.021 -6.397 -23.727 1.00 95.88 81 GLN A N 1
ATOM 571 C CA . GLN A 1 81 ? 15.899 -5.646 -22.486 1.00 95.88 81 GLN A CA 1
ATOM 572 C C . GLN A 1 81 ? 14.512 -5.014 -22.321 1.00 95.88 81 GLN A C 1
ATOM 574 O O . GLN A 1 81 ? 13.999 -4.977 -21.204 1.00 95.88 81 GLN A O 1
ATOM 579 N N . LEU A 1 82 ? 13.884 -4.558 -23.409 1.00 95.25 82 LEU A N 1
ATOM 580 C CA . LEU A 1 82 ? 12.501 -4.078 -23.398 1.00 95.25 82 LEU A CA 1
ATOM 581 C C . LEU A 1 82 ? 11.516 -5.201 -23.069 1.00 95.25 82 LEU A C 1
ATOM 583 O O . LEU A 1 82 ? 10.628 -4.995 -22.239 1.00 95.25 82 LEU A O 1
ATOM 587 N N . ASP A 1 83 ? 11.699 -6.385 -23.653 1.00 96.00 83 ASP A N 1
ATOM 588 C CA . ASP A 1 83 ? 10.872 -7.556 -23.349 1.00 96.00 83 ASP A CA 1
ATOM 589 C C . ASP A 1 83 ? 11.000 -7.932 -21.865 1.00 96.00 83 ASP A C 1
ATOM 591 O O . ASP A 1 83 ? 9.996 -8.090 -21.167 1.00 96.00 83 ASP A O 1
ATOM 595 N N . HIS A 1 84 ? 12.232 -7.963 -21.346 1.00 96.12 84 HIS A N 1
ATOM 596 C CA . HIS A 1 84 ? 12.490 -8.257 -19.938 1.00 96.12 84 HIS A CA 1
ATOM 597 C C . HIS A 1 84 ? 11.873 -7.220 -18.988 1.00 96.12 84 HIS A C 1
ATOM 599 O O . HIS A 1 84 ? 11.220 -7.585 -18.012 1.00 96.12 84 HIS A O 1
ATOM 605 N N . LEU A 1 85 ? 12.036 -5.924 -19.274 1.00 96.19 85 LEU A N 1
ATOM 606 C CA . LEU A 1 85 ? 11.442 -4.855 -18.465 1.00 96.19 85 LEU A CA 1
ATOM 607 C C . LEU A 1 85 ? 9.911 -4.909 -18.483 1.00 96.19 85 LEU A C 1
ATOM 609 O O . LEU A 1 85 ? 9.277 -4.637 -17.464 1.00 96.19 85 LEU A O 1
ATOM 613 N N . THR A 1 86 ? 9.317 -5.281 -19.618 1.00 95.75 86 THR A N 1
ATOM 614 C CA . THR A 1 86 ? 7.863 -5.438 -19.746 1.00 95.75 86 THR A CA 1
ATOM 615 C C . THR A 1 86 ? 7.362 -6.581 -18.869 1.00 95.75 86 THR A C 1
ATOM 617 O O . THR A 1 86 ? 6.404 -6.401 -18.115 1.00 95.75 86 THR A O 1
ATOM 620 N N . GLU A 1 87 ? 8.037 -7.731 -18.900 1.00 95.06 87 GLU A N 1
ATOM 621 C CA . GLU A 1 87 ? 7.718 -8.873 -18.041 1.00 95.06 87 GLU A CA 1
ATOM 622 C C . GLU A 1 87 ? 7.864 -8.517 -16.552 1.00 95.06 87 GLU A C 1
ATOM 624 O O . GLU A 1 87 ? 6.954 -8.757 -15.755 1.00 95.06 87 GLU A O 1
ATOM 629 N N . GLN A 1 88 ? 8.967 -7.866 -16.174 1.00 94.38 88 GLN A N 1
ATOM 630 C CA . GLN A 1 88 ? 9.190 -7.423 -14.796 1.00 94.38 88 GLN A CA 1
ATOM 631 C C . GLN A 1 88 ? 8.128 -6.423 -14.332 1.00 94.38 88 GLN A C 1
ATOM 633 O O . GLN A 1 88 ? 7.644 -6.515 -13.205 1.00 94.38 88 GLN A O 1
ATOM 638 N N . SER A 1 89 ? 7.728 -5.483 -15.191 1.00 93.50 89 SER A N 1
ATOM 639 C CA . SER A 1 89 ? 6.684 -4.511 -14.866 1.00 93.50 89 SER A CA 1
ATOM 640 C C . SER A 1 89 ? 5.338 -5.190 -14.606 1.00 93.50 89 SER A C 1
ATOM 642 O O . SER A 1 89 ? 4.654 -4.838 -13.641 1.00 93.50 89 SER A O 1
ATOM 644 N N . GLN A 1 90 ? 4.980 -6.207 -15.396 1.00 93.19 90 GLN A N 1
ATOM 645 C CA . GLN A 1 90 ? 3.771 -7.001 -15.167 1.00 93.19 90 GLN A CA 1
ATOM 646 C C . GLN A 1 90 ? 3.833 -7.748 -13.828 1.00 93.19 90 GLN A C 1
ATOM 648 O O . GLN A 1 90 ? 2.879 -7.682 -13.054 1.00 93.19 90 GLN A O 1
ATOM 653 N N . GLN A 1 91 ? 4.962 -8.390 -13.511 1.00 93.94 91 GLN A N 1
ATOM 654 C CA . GLN A 1 91 ? 5.145 -9.105 -12.241 1.00 93.94 91 GLN A CA 1
ATOM 655 C C . GLN A 1 91 ? 5.048 -8.172 -11.028 1.00 93.94 91 GLN A C 1
ATOM 657 O O . GLN A 1 91 ? 4.339 -8.475 -10.070 1.00 93.94 91 GLN A O 1
ATOM 662 N N . VAL A 1 92 ? 5.715 -7.015 -11.079 1.00 93.06 92 VAL A N 1
ATOM 663 C CA . VAL A 1 92 ? 5.659 -6.010 -10.006 1.00 93.06 92 VAL A CA 1
ATOM 664 C C . VAL A 1 92 ? 4.242 -5.479 -9.840 1.00 93.06 92 VAL A C 1
ATOM 666 O O . VAL A 1 92 ? 3.768 -5.356 -8.715 1.00 93.06 92 VAL A O 1
ATOM 669 N N . THR A 1 93 ? 3.546 -5.204 -10.944 1.00 92.12 93 THR A N 1
ATOM 670 C CA . THR A 1 93 ? 2.159 -4.728 -10.897 1.00 92.12 93 THR A CA 1
ATOM 671 C C . THR A 1 93 ? 1.268 -5.739 -10.178 1.00 92.12 93 THR A C 1
ATOM 673 O O . THR A 1 93 ? 0.553 -5.356 -9.256 1.00 92.12 93 THR A O 1
ATOM 676 N N . MET A 1 94 ? 1.362 -7.027 -10.524 1.00 92.50 94 MET A N 1
ATOM 677 C CA . MET A 1 94 ? 0.591 -8.082 -9.855 1.00 92.50 94 MET A CA 1
ATOM 678 C C . MET A 1 94 ? 0.935 -8.198 -8.365 1.00 92.50 94 MET A C 1
ATOM 680 O O . MET A 1 94 ? 0.035 -8.200 -7.533 1.00 92.50 94 MET A O 1
ATOM 684 N N . ALA A 1 95 ? 2.222 -8.194 -8.008 1.00 92.88 95 ALA A N 1
ATOM 685 C CA . ALA A 1 95 ? 2.648 -8.270 -6.610 1.00 92.88 95 ALA A CA 1
ATOM 686 C C . ALA A 1 95 ? 2.147 -7.080 -5.771 1.00 92.88 95 ALA A C 1
ATOM 688 O O . ALA A 1 95 ? 1.756 -7.251 -4.616 1.00 92.88 95 ALA A O 1
ATOM 689 N N . VAL A 1 96 ? 2.129 -5.874 -6.352 1.00 92.19 96 VAL A N 1
ATOM 690 C CA . VAL A 1 96 ? 1.583 -4.676 -5.700 1.00 92.19 96 VAL A CA 1
ATOM 691 C C . VAL A 1 96 ? 0.072 -4.802 -5.502 1.00 92.19 96 VAL A C 1
ATOM 693 O O . VAL A 1 96 ? -0.416 -4.444 -4.431 1.00 92.19 96 VAL A O 1
ATOM 696 N N . TYR A 1 97 ? -0.662 -5.335 -6.484 1.00 92.56 97 TYR A N 1
ATOM 697 C CA . TYR A 1 97 ? -2.096 -5.602 -6.335 1.00 92.56 97 TYR A CA 1
ATOM 698 C C . TYR A 1 97 ? -2.379 -6.618 -5.221 1.00 92.56 97 TYR A C 1
ATOM 700 O O . TYR A 1 97 ? -3.225 -6.347 -4.369 1.00 92.56 97 TYR A O 1
ATOM 708 N N . ASP A 1 98 ? -1.639 -7.727 -5.164 1.00 92.94 98 ASP A N 1
ATOM 709 C CA . ASP A 1 98 ? -1.802 -8.749 -4.120 1.00 92.94 98 ASP A CA 1
ATOM 710 C C . ASP A 1 98 ? -1.474 -8.199 -2.724 1.00 92.94 98 ASP A C 1
ATOM 712 O O . ASP A 1 98 ? -2.199 -8.434 -1.753 1.00 92.94 98 ASP A O 1
ATOM 716 N N . GLN A 1 99 ? -0.389 -7.427 -2.604 1.00 92.31 99 GLN A N 1
ATOM 717 C CA . GLN A 1 99 ? -0.009 -6.795 -1.343 1.00 92.31 99 GLN A CA 1
ATOM 718 C C . GLN A 1 99 ? -1.058 -5.775 -0.885 1.00 92.31 99 GLN A C 1
ATOM 720 O O . GLN A 1 99 ? -1.395 -5.739 0.301 1.00 92.31 99 GLN A O 1
ATOM 725 N N . ALA A 1 100 ? -1.571 -4.954 -1.804 1.00 91.25 100 ALA A N 1
ATOM 726 C CA . ALA A 1 100 ? -2.615 -3.982 -1.502 1.00 91.25 100 ALA A CA 1
ATOM 727 C C . ALA A 1 100 ? -3.915 -4.674 -1.067 1.00 91.25 100 ALA A C 1
ATOM 729 O O . ALA A 1 100 ? -4.513 -4.249 -0.081 1.00 91.25 100 ALA A O 1
ATOM 730 N N . GLY A 1 101 ? -4.304 -5.764 -1.737 1.00 91.62 101 GLY A N 1
ATOM 731 C CA . GLY A 1 101 ? -5.464 -6.576 -1.361 1.00 91.62 101 GLY A CA 1
ATOM 732 C C . GLY A 1 101 ? -5.344 -7.129 0.059 1.00 91.62 101 GLY A C 1
ATOM 733 O O . GLY A 1 101 ? -6.187 -6.846 0.904 1.00 91.62 101 GLY A O 1
ATOM 734 N N . ASN A 1 102 ? -4.229 -7.801 0.367 1.00 92.56 102 ASN A N 1
ATOM 735 C CA . ASN A 1 102 ? -3.977 -8.331 1.710 1.00 92.56 102 ASN A CA 1
ATOM 736 C C . ASN A 1 102 ? -3.962 -7.235 2.790 1.00 92.56 102 ASN A C 1
ATOM 738 O O . ASN A 1 102 ? -4.371 -7.474 3.926 1.00 92.56 102 ASN A O 1
ATOM 742 N N . LEU A 1 103 ? -3.454 -6.038 2.479 1.00 94.44 103 LEU A N 1
ATOM 743 C CA . LEU A 1 103 ? -3.437 -4.924 3.428 1.00 94.44 103 LEU A CA 1
ATOM 744 C C . LEU A 1 103 ? -4.855 -4.426 3.728 1.00 94.44 103 LEU A C 1
ATOM 746 O O . LEU A 1 103 ? -5.153 -4.159 4.891 1.00 94.44 103 LEU A O 1
ATOM 750 N N . ILE A 1 104 ? -5.715 -4.333 2.710 1.00 93.12 104 ILE A N 1
ATOM 751 C CA . ILE A 1 104 ? -7.120 -3.932 2.865 1.00 93.12 104 ILE A CA 1
ATOM 752 C C . ILE A 1 104 ? -7.875 -4.962 3.709 1.00 93.12 104 ILE A C 1
ATOM 754 O O . ILE A 1 104 ? -8.485 -4.580 4.703 1.00 93.12 104 ILE A O 1
ATOM 758 N N . ASP A 1 105 ? -7.744 -6.254 3.400 1.00 93.50 105 ASP A N 1
ATOM 759 C CA . ASP A 1 105 ? -8.424 -7.320 4.151 1.00 93.50 105 ASP A CA 1
ATOM 760 C C . ASP A 1 105 ? -8.025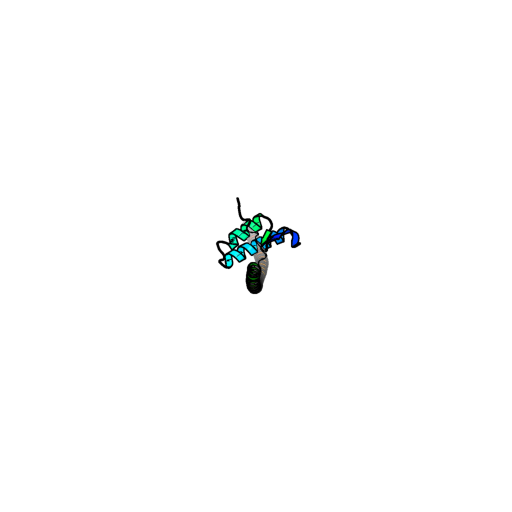 -7.320 5.638 1.00 93.50 105 ASP A C 1
ATOM 762 O O . ASP A 1 105 ? -8.861 -7.468 6.533 1.00 93.50 105 ASP A O 1
ATOM 766 N N . ASN A 1 106 ? -6.736 -7.105 5.923 1.00 94.81 106 ASN A N 1
ATOM 767 C CA . ASN A 1 106 ? -6.250 -6.972 7.296 1.00 94.81 106 ASN A CA 1
ATOM 768 C C . ASN A 1 106 ? -6.774 -5.701 7.978 1.00 94.81 106 ASN A C 1
ATOM 770 O O . ASN A 1 106 ? -7.117 -5.738 9.161 1.00 94.81 106 ASN A O 1
ATOM 774 N N . ALA A 1 107 ? -6.831 -4.578 7.257 1.00 95.00 107 ALA A N 1
ATOM 775 C CA . ALA A 1 107 ? -7.368 -3.332 7.788 1.00 95.00 107 ALA A CA 1
ATOM 776 C C . ALA A 1 107 ? -8.857 -3.471 8.137 1.00 95.00 107 ALA A C 1
ATOM 778 O O . ALA A 1 107 ? -9.264 -3.043 9.216 1.00 95.00 107 ALA A O 1
ATOM 779 N N . ASP A 1 108 ? -9.647 -4.132 7.292 1.00 95.88 108 ASP A N 1
ATOM 780 C CA . ASP A 1 108 ? -11.068 -4.387 7.538 1.00 95.88 108 ASP A CA 1
ATOM 781 C C . ASP A 1 108 ? -11.282 -5.271 8.776 1.00 95.88 108 ASP A C 1
ATOM 783 O O . ASP A 1 108 ? -12.129 -4.969 9.624 1.00 95.88 108 ASP A O 1
ATOM 787 N N . ALA A 1 109 ? -10.472 -6.322 8.942 1.00 95.94 109 ALA A N 1
ATOM 788 C CA . ALA A 1 109 ? -10.509 -7.166 10.137 1.00 95.94 109 ALA A CA 1
ATOM 789 C C . A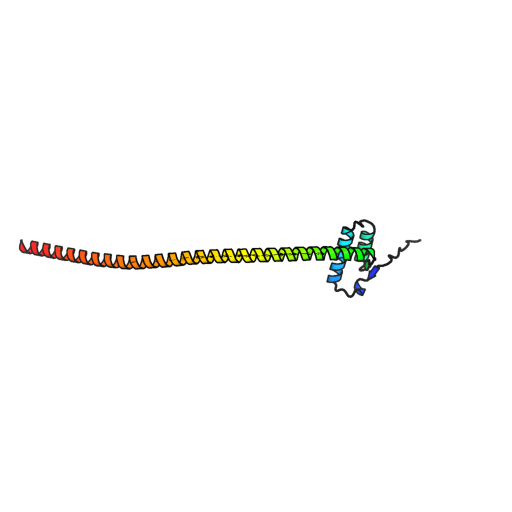LA A 1 109 ? -10.201 -6.370 11.419 1.00 95.94 109 ALA A C 1
ATOM 791 O O . ALA A 1 109 ? -10.860 -6.543 12.450 1.00 95.94 109 ALA A O 1
ATOM 792 N N . GLU A 1 110 ? -9.231 -5.460 11.351 1.00 96.12 110 GLU A N 1
ATOM 793 C CA . GLU A 1 110 ? -8.856 -4.606 12.473 1.00 96.12 110 GLU A CA 1
ATOM 794 C C . GLU A 1 110 ? -9.937 -3.553 12.784 1.00 96.12 110 GLU A C 1
ATOM 796 O O . GLU A 1 110 ? -10.260 -3.327 13.952 1.00 96.12 110 GLU A O 1
ATOM 801 N N . ILE A 1 111 ? -10.572 -2.966 11.762 1.00 95.12 111 ILE A N 1
ATOM 802 C CA . ILE A 1 111 ? -11.709 -2.041 11.918 1.00 95.12 111 ILE A CA 1
ATOM 803 C C . ILE A 1 111 ? -12.881 -2.738 12.622 1.00 95.12 111 ILE A C 1
ATOM 805 O O . ILE A 1 111 ? -13.448 -2.190 13.571 1.00 95.12 111 ILE A O 1
ATOM 809 N N . LEU A 1 112 ? -13.229 -3.960 12.207 1.00 97.06 112 LEU A N 1
ATOM 810 C CA . LEU A 1 112 ? -14.289 -4.751 12.844 1.00 97.06 112 LEU A CA 1
ATOM 811 C C . LEU A 1 112 ? -13.971 -5.061 14.309 1.00 97.06 112 LEU A C 1
ATOM 813 O O . LEU A 1 112 ? -14.842 -4.969 15.185 1.00 97.06 112 LEU A O 1
ATOM 817 N N . ARG A 1 113 ? -12.710 -5.390 14.595 1.00 96.50 113 ARG A N 1
ATOM 818 C CA . ARG A 1 113 ? -12.236 -5.593 15.962 1.00 96.50 113 ARG A CA 1
ATOM 819 C C . ARG A 1 113 ? -12.370 -4.313 16.791 1.00 96.50 113 ARG A C 1
ATOM 821 O O . ARG A 1 113 ? -12.870 -4.389 17.912 1.00 96.50 113 ARG A O 1
ATOM 828 N N . PHE A 1 114 ? -11.991 -3.149 16.262 1.00 97.50 114 PHE A N 1
ATOM 829 C CA . PHE A 1 114 ? -12.175 -1.873 16.962 1.00 97.50 114 PHE A CA 1
ATOM 830 C C . PHE A 1 114 ? -13.646 -1.566 17.236 1.00 97.50 114 PHE A C 1
ATOM 832 O O . PHE A 1 114 ? -13.977 -1.195 18.359 1.00 97.50 114 PHE A O 1
ATOM 839 N N . HIS A 1 115 ? -14.536 -1.787 16.266 1.00 97.88 115 HIS A N 1
ATOM 840 C CA . HIS A 1 115 ? -15.977 -1.623 16.472 1.00 97.88 115 HIS A CA 1
ATOM 841 C C . HIS A 1 115 ? -16.515 -2.523 17.588 1.00 97.88 115 HIS A C 1
ATOM 843 O O . HIS A 1 115 ? -17.326 -2.083 18.400 1.00 97.88 115 HIS A O 1
ATOM 849 N N . THR A 1 116 ? -16.027 -3.762 17.663 1.00 97.88 116 THR A N 1
ATOM 850 C CA . THR A 1 116 ? -16.399 -4.698 18.731 1.00 97.88 116 THR A CA 1
ATOM 851 C C . THR A 1 116 ? -15.913 -4.207 20.093 1.00 97.88 116 THR A C 1
ATOM 853 O O . THR A 1 116 ? -16.681 -4.206 21.051 1.00 97.88 116 THR A O 1
ATOM 856 N N . ILE A 1 117 ? -14.661 -3.746 20.182 1.00 97.62 117 ILE A N 1
ATOM 857 C CA . ILE A 1 117 ? -14.096 -3.199 21.423 1.00 97.62 117 ILE A CA 1
ATOM 858 C C . ILE A 1 117 ? -14.881 -1.965 21.878 1.00 97.62 117 ILE A C 1
ATOM 860 O O . ILE A 1 117 ? -15.173 -1.846 23.062 1.00 97.62 117 ILE A O 1
ATOM 864 N N . MET A 1 118 ? -15.256 -1.069 20.961 1.00 97.44 118 MET A N 1
ATOM 865 C CA . MET A 1 118 ? -16.076 0.099 21.303 1.00 97.44 118 MET A CA 1
ATOM 866 C C . MET A 1 118 ? -17.439 -0.319 21.862 1.00 97.44 118 MET A C 1
ATOM 868 O O . MET A 1 118 ? -17.824 0.159 22.920 1.00 97.44 118 MET A O 1
ATOM 872 N N . GLY A 1 119 ? -18.110 -1.293 21.238 1.00 97.50 119 GLY A N 1
ATOM 873 C CA . GLY A 1 119 ? -19.366 -1.828 21.775 1.00 97.50 119 GLY A CA 1
ATOM 874 C C . GLY A 1 119 ? -19.215 -2.442 23.174 1.00 97.50 119 GLY A C 1
ATOM 875 O O . GLY A 1 119 ? -20.075 -2.245 24.027 1.00 97.50 119 GLY A O 1
ATOM 876 N N . GLN A 1 120 ? -18.102 -3.134 23.443 1.00 97.62 120 GLN A N 1
ATOM 877 C CA . GLN A 1 120 ? -17.795 -3.658 24.781 1.00 97.62 120 GLN A CA 1
ATOM 878 C C . GLN A 1 120 ? -17.545 -2.542 25.806 1.00 97.62 120 GLN A C 1
ATOM 880 O O . GLN A 1 120 ? -17.901 -2.692 26.973 1.00 97.62 120 GLN A O 1
ATOM 885 N N . ILE A 1 121 ? -16.932 -1.429 25.393 1.00 97.69 121 ILE A N 1
ATOM 886 C CA . ILE A 1 121 ? -16.720 -0.262 26.259 1.00 97.69 121 ILE A CA 1
ATOM 887 C C . ILE A 1 121 ? -18.064 0.376 26.631 1.00 97.69 121 ILE A C 1
ATOM 889 O O . ILE A 1 121 ? -18.286 0.653 27.809 1.00 97.69 121 ILE A O 1
ATOM 893 N N . ASP A 1 122 ? -18.971 0.541 25.668 1.00 97.62 122 ASP A N 1
ATOM 894 C CA . ASP A 1 122 ? -20.307 1.103 25.909 1.00 97.62 122 ASP A CA 1
ATOM 895 C C . ASP A 1 122 ? -21.144 0.204 26.847 1.00 97.62 122 ASP A C 1
ATOM 897 O O . ASP A 1 122 ? -21.861 0.675 27.739 1.00 97.62 122 ASP A O 1
ATOM 901 N N . GLU A 1 123 ? -21.029 -1.120 26.694 1.00 97.50 123 GLU A N 1
ATOM 902 C CA . GLU A 1 123 ? -21.657 -2.087 27.601 1.00 97.50 123 GLU A CA 1
ATOM 903 C C . GLU A 1 123 ? -21.096 -1.967 29.028 1.00 97.50 123 GLU A C 1
ATOM 905 O O . GLU A 1 123 ? -21.862 -1.903 29.995 1.00 97.50 123 GLU A O 1
ATOM 910 N N . LEU A 1 124 ? -19.769 -1.860 29.164 1.00 97.94 124 LEU A N 1
ATOM 911 C CA . LEU A 1 124 ? -19.112 -1.651 30.456 1.00 97.94 124 LEU A CA 1
ATOM 912 C C . LEU A 1 124 ? -19.540 -0.339 31.120 1.00 97.94 124 LEU A C 1
ATOM 914 O O . LEU A 1 124 ? -19.727 -0.312 32.336 1.00 97.94 124 LEU A O 1
ATOM 918 N N . GLU A 1 125 ? -19.723 0.742 30.360 1.00 97.69 125 GLU A N 1
ATOM 919 C CA . GLU A 1 125 ? -20.229 2.012 30.894 1.00 97.69 125 GLU A CA 1
ATOM 920 C C . GLU A 1 125 ? -21.622 1.834 31.516 1.00 97.69 125 GLU A C 1
ATOM 922 O O . GLU A 1 125 ? -21.856 2.225 32.665 1.00 97.69 125 GLU A O 1
ATOM 927 N N . THR A 1 126 ? -22.510 1.127 30.813 1.00 97.81 126 THR A N 1
ATOM 928 C CA . THR A 1 126 ? -23.851 0.797 31.316 1.00 97.81 126 THR A CA 1
ATOM 929 C C . THR A 1 126 ? -23.786 -0.049 32.596 1.00 97.81 126 THR A C 1
ATOM 931 O O . THR A 1 126 ? -24.558 0.155 33.543 1.00 97.81 126 THR A O 1
ATOM 934 N N . GLU A 1 127 ? -22.854 -1.001 32.664 1.00 97.94 127 GLU A N 1
ATOM 935 C CA . GLU A 1 127 ? -22.653 -1.829 33.852 1.00 97.94 127 GLU A CA 1
ATOM 936 C C . GLU A 1 127 ? -22.106 -1.016 35.039 1.00 97.94 127 GLU A C 1
ATOM 938 O O . GLU A 1 127 ? -22.581 -1.170 36.172 1.00 97.94 127 GLU A O 1
ATOM 943 N N . PHE A 1 128 ? -21.179 -0.085 34.801 1.00 98.12 128 PHE A N 1
ATOM 944 C CA . PHE A 1 128 ? -20.675 0.813 35.840 1.00 98.12 128 PHE A CA 1
ATOM 945 C C . PHE A 1 128 ? -21.765 1.719 36.416 1.00 98.12 128 PHE A C 1
ATOM 947 O O . PHE A 1 128 ? -21.800 1.928 37.636 1.00 98.12 128 PHE A O 1
ATOM 954 N N . ASP A 1 129 ? -22.692 2.199 35.590 1.00 98.06 129 ASP A N 1
ATOM 955 C CA . ASP A 1 129 ? -23.846 2.965 36.060 1.00 98.06 129 ASP A CA 1
ATOM 956 C C . ASP A 1 129 ? -24.779 2.127 36.937 1.00 98.06 129 ASP A C 1
ATOM 958 O O . ASP A 1 129 ? -25.218 2.577 38.004 1.00 98.06 129 ASP A O 1
ATOM 962 N N . ARG A 1 130 ? -25.009 0.859 36.576 1.00 97.75 130 ARG A N 1
ATOM 963 C CA . ARG A 1 130 ? -25.749 -0.076 37.435 1.00 97.75 130 ARG A CA 1
ATOM 964 C C . ARG A 1 130 ? -25.042 -0.280 38.780 1.00 97.75 130 ARG A C 1
ATOM 966 O O . ARG A 1 130 ? -25.698 -0.247 39.824 1.00 97.75 130 ARG A O 1
ATOM 973 N N . ILE A 1 131 ? -23.718 -0.441 38.790 1.00 97.50 131 ILE A N 1
ATOM 974 C CA . ILE A 1 131 ? -22.929 -0.563 40.030 1.00 97.50 131 ILE A CA 1
ATOM 975 C C . ILE A 1 131 ? -23.050 0.707 40.881 1.00 97.50 131 ILE A C 1
ATOM 977 O O . ILE A 1 131 ? -23.182 0.626 42.108 1.00 97.50 131 ILE A O 1
ATOM 981 N N . ARG A 1 132 ? -23.025 1.889 40.255 1.00 98.12 132 ARG A N 1
ATOM 982 C CA . ARG A 1 132 ? -23.213 3.171 40.944 1.00 98.12 132 ARG A CA 1
ATOM 983 C C . ARG A 1 132 ? -24.581 3.242 41.616 1.00 98.12 132 ARG A C 1
ATOM 985 O O . ARG A 1 132 ? -24.649 3.558 42.801 1.00 98.12 132 ARG A O 1
ATOM 992 N N . HIS A 1 133 ? -25.636 2.857 40.905 1.00 97.88 133 HIS A N 1
ATOM 993 C CA . HIS A 1 133 ? -26.989 2.818 41.451 1.00 97.88 133 HIS A CA 1
ATOM 994 C C . HIS A 1 133 ? -27.102 1.880 42.664 1.00 97.88 133 HIS A C 1
ATOM 996 O O . HIS A 1 133 ? -27.642 2.259 43.704 1.00 97.88 133 HIS A O 1
ATOM 1002 N N . ILE A 1 134 ? -26.519 0.679 42.580 1.00 97.69 134 ILE A N 1
ATOM 1003 C CA . ILE A 1 134 ? -26.478 -0.270 43.704 1.00 97.69 134 ILE A CA 1
ATOM 1004 C C . ILE A 1 134 ? -25.749 0.340 44.908 1.00 97.69 134 ILE A C 1
ATOM 1006 O O . ILE A 1 134 ? -26.210 0.218 46.045 1.00 97.69 134 ILE A O 1
ATOM 1010 N N . ARG A 1 135 ? -24.626 1.030 44.680 1.00 97.94 135 ARG A N 1
ATOM 1011 C CA . ARG A 1 135 ? -23.872 1.703 45.746 1.00 97.94 135 ARG A CA 1
ATOM 1012 C C . ARG A 1 135 ? -24.723 2.744 46.476 1.00 97.94 135 ARG A C 1
ATOM 1014 O O . ARG A 1 135 ? -24.635 2.834 47.702 1.00 97.94 135 ARG A O 1
ATOM 1021 N N . ASP A 1 136 ? -25.544 3.499 45.755 1.00 98.06 136 ASP A N 1
ATOM 1022 C CA . ASP A 1 136 ? -26.432 4.501 46.349 1.00 98.06 136 ASP A CA 1
ATOM 1023 C C . ASP A 1 136 ? -27.556 3.854 47.173 1.00 98.06 136 ASP A C 1
ATOM 1025 O O . ASP A 1 136 ? -27.838 4.304 48.287 1.00 98.06 136 ASP A O 1
ATOM 1029 N N . ILE A 1 137 ? -28.110 2.727 46.712 1.00 97.56 137 ILE A N 1
ATOM 1030 C CA . ILE A 1 137 ? -29.066 1.920 47.490 1.00 97.56 137 ILE A CA 1
ATOM 1031 C C . ILE A 1 137 ? -28.435 1.434 48.805 1.00 97.56 137 ILE A C 1
ATOM 1033 O O . ILE A 1 137 ? -29.025 1.594 49.876 1.00 97.56 137 ILE A O 1
ATOM 1037 N N . VAL A 1 138 ? -27.220 0.874 48.752 1.00 98.25 138 VAL A N 1
ATOM 1038 C CA . VAL A 1 138 ? -26.505 0.382 49.946 1.00 98.25 138 VAL A CA 1
ATOM 1039 C C . VAL A 1 138 ? -26.234 1.518 50.937 1.00 98.25 138 VAL A C 1
ATOM 1041 O O . VAL A 1 138 ? -26.400 1.335 52.146 1.00 98.25 138 VAL A O 1
ATOM 1044 N N . ARG A 1 139 ? -25.871 2.712 50.449 1.00 97.81 139 ARG A N 1
ATOM 1045 C CA . ARG A 1 139 ? -25.731 3.911 51.294 1.00 97.81 139 ARG A CA 1
ATOM 1046 C C . ARG A 1 139 ? -27.050 4.284 51.972 1.00 97.81 139 ARG A C 1
ATOM 1048 O O . ARG A 1 139 ? -27.046 4.544 53.174 1.00 97.81 139 ARG A O 1
ATOM 1055 N N . GLY A 1 140 ? -28.163 4.250 51.240 1.00 97.81 140 GLY A N 1
ATOM 1056 C CA . GLY A 1 140 ? -29.499 4.496 51.787 1.00 97.81 140 GLY A CA 1
ATOM 1057 C C . GLY A 1 140 ? -29.897 3.493 52.875 1.00 97.81 140 GLY A C 1
ATOM 1058 O O . GLY A 1 140 ? -30.388 3.890 53.931 1.00 97.81 140 GLY A O 1
ATOM 1059 N N . PHE A 1 141 ? -29.627 2.199 52.676 1.00 97.56 141 PHE A N 1
ATOM 1060 C CA . PHE A 1 141 ? -29.861 1.189 53.714 1.00 97.56 141 PHE A CA 1
ATOM 1061 C C . PHE A 1 141 ? -29.009 1.429 54.959 1.00 97.56 141 PHE A C 1
ATOM 1063 O O . PHE A 1 141 ? -29.532 1.372 56.070 1.00 97.56 141 PHE A O 1
ATOM 1070 N N . ARG A 1 142 ? -27.724 1.761 54.790 1.00 97.25 142 ARG A N 1
ATOM 1071 C CA . ARG A 1 142 ? -26.837 2.070 55.917 1.00 97.25 142 ARG A CA 1
ATOM 1072 C C . ARG A 1 142 ? -27.334 3.272 56.726 1.00 97.25 142 ARG A C 1
ATOM 1074 O O . ARG A 1 142 ? -27.283 3.217 57.950 1.00 97.25 142 ARG A O 1
ATOM 1081 N N . HIS A 1 143 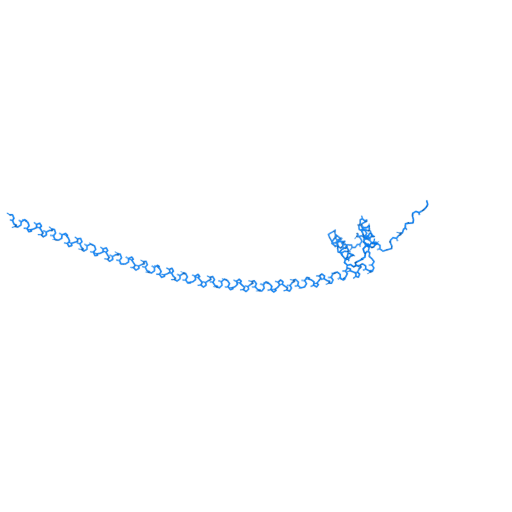? -27.854 4.311 56.069 1.00 97.31 143 HIS A N 1
ATOM 1082 C CA . HIS A 1 143 ? -28.463 5.457 56.752 1.00 97.31 143 HIS A CA 1
ATOM 1083 C C . HIS A 1 143 ? -29.683 5.046 57.585 1.00 97.31 143 HIS A C 1
ATOM 1085 O O . HIS A 1 143 ? -29.762 5.363 58.767 1.00 97.31 143 HIS A O 1
ATOM 1091 N N . ARG A 1 144 ? -30.603 4.273 56.996 1.00 96.31 144 ARG A N 1
ATOM 1092 C CA . ARG A 1 144 ? -31.819 3.807 57.683 1.00 96.31 144 ARG A CA 1
ATOM 1093 C C . ARG A 1 144 ? -31.509 2.935 58.900 1.00 96.31 144 ARG A C 1
ATOM 1095 O O . ARG A 1 144 ? -32.197 3.041 59.909 1.00 96.31 144 ARG A O 1
ATOM 1102 N N . VAL A 1 145 ? -30.481 2.086 58.814 1.00 97.19 145 VAL A N 1
ATOM 1103 C CA . VAL A 1 145 ? -30.0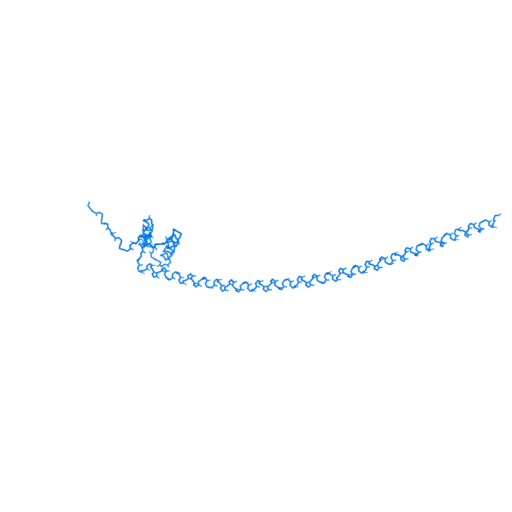11 1.284 59.956 1.00 97.19 145 VAL A CA 1
ATOM 1104 C C . VAL A 1 145 ? -29.488 2.192 61.071 1.00 97.19 145 VAL A C 1
ATOM 1106 O O . VAL A 1 145 ? -29.881 2.012 62.216 1.00 97.19 145 VAL A O 1
ATOM 1109 N N . GLN A 1 146 ? -28.683 3.207 60.740 1.00 95.94 146 GLN A N 1
ATOM 1110 C CA . GLN A 1 146 ? -28.172 4.169 61.726 1.00 95.94 146 GLN A CA 1
ATOM 1111 C C . GLN A 1 146 ? -29.283 4.989 62.396 1.00 95.94 146 GLN A C 1
ATOM 1113 O O . GLN A 1 146 ? -29.208 5.271 63.589 1.00 95.94 146 GLN A O 1
ATOM 1118 N N . GLU A 1 147 ? -30.316 5.389 61.654 1.00 95.25 147 GLU A N 1
ATOM 1119 C CA . GLU A 1 147 ? -31.477 6.079 62.232 1.00 95.25 147 GLU A CA 1
ATOM 1120 C C . GLU A 1 147 ? -32.271 5.174 63.174 1.00 95.25 147 GLU A C 1
ATOM 1122 O O . GLU A 1 147 ? -32.683 5.615 64.244 1.00 95.25 147 GLU A O 1
ATOM 1127 N N . MET A 1 148 ? -32.458 3.907 62.797 1.00 94.50 148 MET A N 1
ATOM 1128 C CA . MET A 1 148 ? -33.149 2.925 63.629 1.00 94.50 148 MET A CA 1
ATOM 1129 C C . MET A 1 148 ? -32.380 2.632 64.919 1.00 94.50 148 MET A C 1
ATOM 1131 O O . MET A 1 148 ? -32.997 2.578 65.975 1.00 94.50 148 MET A O 1
ATOM 1135 N N . GLU A 1 149 ? -31.055 2.497 64.842 1.00 94.12 149 GLU A N 1
ATOM 1136 C CA . GLU A 1 149 ? -30.172 2.310 66.000 1.00 94.12 149 GLU A CA 1
ATOM 1137 C C . GLU A 1 149 ? -30.292 3.490 66.976 1.00 94.12 149 GLU A C 1
ATOM 1139 O O . GLU A 1 149 ? -30.608 3.293 68.145 1.00 94.12 149 GLU A O 1
ATOM 1144 N N . ARG A 1 150 ? -30.211 4.731 66.472 1.00 93.19 150 ARG A N 1
ATOM 1145 C CA . ARG A 1 150 ? -30.416 5.941 67.290 1.00 93.19 150 ARG A CA 1
ATOM 1146 C C . ARG A 1 150 ? -31.804 6.021 67.921 1.00 93.19 150 ARG A C 1
ATOM 1148 O O . ARG A 1 150 ? -31.930 6.472 69.055 1.00 93.19 150 ARG A O 1
ATOM 1155 N N . ALA A 1 151 ? -32.848 5.642 67.186 1.00 91.06 151 ALA A N 1
ATOM 1156 C CA . ALA A 1 151 ? -34.210 5.628 67.711 1.00 91.06 151 ALA A CA 1
ATOM 1157 C C . ALA A 1 151 ? -34.386 4.559 68.802 1.00 91.06 151 ALA A C 1
ATOM 1159 O O . ALA A 1 151 ? -35.093 4.800 69.780 1.00 91.06 151 ALA A O 1
ATOM 1160 N N . LEU A 1 152 ? -33.727 3.403 68.654 1.00 92.56 152 LEU A N 1
ATOM 1161 C CA . LEU A 1 152 ? -33.720 2.345 69.661 1.00 92.56 152 LEU A CA 1
ATOM 1162 C C . LEU A 1 152 ? -33.021 2.820 70.940 1.00 92.56 152 LEU A C 1
ATOM 1164 O O . LEU A 1 152 ? -33.608 2.712 72.017 1.00 92.56 152 LEU A O 1
ATOM 1168 N N . ASP A 1 153 ? -31.833 3.413 70.804 1.00 92.50 153 ASP A N 1
ATOM 1169 C CA . ASP A 1 153 ? -31.057 3.968 71.917 1.00 92.50 153 ASP A CA 1
ATOM 1170 C C . ASP A 1 153 ? -31.851 5.044 72.673 1.00 92.50 153 ASP A C 1
ATOM 1172 O O . ASP A 1 153 ? -31.927 5.015 73.898 1.00 92.50 153 ASP A O 1
ATOM 1176 N N . ALA A 1 154 ? -32.520 5.948 71.948 1.00 88.62 154 ALA A N 1
ATOM 1177 C CA . ALA A 1 154 ? -33.363 6.993 72.534 1.00 88.62 154 ALA A CA 1
ATOM 1178 C C . ALA A 1 154 ? -34.640 6.460 73.211 1.00 88.62 154 ALA A C 1
ATOM 1180 O O . ALA A 1 154 ? -35.227 7.155 74.034 1.00 88.62 154 ALA A O 1
ATOM 1181 N N . SER A 1 155 ? -35.101 5.256 72.853 1.00 86.12 155 SER A N 1
ATOM 1182 C CA . SER A 1 155 ? -36.254 4.608 73.495 1.00 86.12 155 SER A CA 1
ATOM 1183 C C . SER A 1 155 ? -35.887 3.797 74.743 1.00 86.12 155 SER A C 1
ATOM 1185 O O . SER A 1 155 ? -36.768 3.471 75.536 1.00 86.12 155 SER A O 1
ATOM 1187 N N . GLN A 1 156 ? -34.605 3.443 74.902 1.00 77.62 156 GLN A N 1
ATOM 1188 C CA . GLN A 1 156 ? -34.083 2.698 76.053 1.00 77.62 156 GLN A CA 1
ATOM 1189 C C . GLN A 1 156 ? -33.566 3.602 77.185 1.00 77.62 156 GLN A C 1
ATOM 1191 O O . GLN A 1 156 ? -33.345 3.101 78.290 1.00 77.62 156 GLN A O 1
ATOM 1196 N N . SER A 1 157 ? -33.377 4.900 76.925 1.00 57.91 157 SER A N 1
ATOM 1197 C CA . SER A 1 157 ? -33.054 5.943 77.913 1.00 57.91 157 SER A CA 1
ATOM 1198 C C . SER A 1 157 ? -34.301 6.578 78.518 1.00 57.91 157 SER A C 1
ATOM 1200 O O . SER A 1 157 ? -34.315 6.781 79.751 1.00 57.91 157 SER A O 1
#

Foldseek 3Di:
DDDPPPDPPAWDALVVVVDDPVVSVVVLVLLLVLCVVVPVPDDVNVVSVVCVVVRIHRPDPVSVVSSVVSVVVVVVVVVVVVVVVVVVVVVVVVVVVVVVVVVVVVVVVVVVVVVVVVVVVVVVVVVVVVVVVVVVVVVVVVVVVVVVVVVVVVVVD

pLDDT: mean 81.77, std 16.5, range [37.97, 98.25]